Protein AF-A0AAJ7S1M3-F1 (afdb_monomer_lite)

Organism: NCBI:txid156304

Radius of gyration: 23.69 Å; chains: 1; bounding box: 72×26×48 Å

pLDDT: mean 81.72, std 11.75, range [44.88, 93.12]

Foldseek 3Di:
DVLVVVLVVVQVVLLVVLVVLVVVLVVCCVPVNCPPPSNVVVVVLLVVVVVVCVVPVVVVVCVVCVVVCSSRVVSVVVNVVSCVVVCVVVVCVVCVVVVVVVVVVVVVVPPD

Structure (mmCIF, N/CA/C/O backbone):
data_AF-A0AAJ7S1M3-F1
#
_entry.id   AF-A0AAJ7S1M3-F1
#
loop_
_atom_site.group_PDB
_atom_site.id
_atom_site.type_symbol
_atom_site.label_atom_id
_atom_site.label_alt_id
_atom_site.label_comp_id
_atom_site.label_asym_id
_atom_site.label_entity_id
_atom_site.label_seq_id
_atom_site.pdbx_PDB_ins_code
_atom_site.Cartn_x
_atom_site.Cartn_y
_atom_site.Cartn_z
_atom_site.occupancy
_atom_site.B_iso_or_equiv
_atom_site.auth_seq_id
_atom_site.auth_comp_id
_atom_site.auth_asym_id
_atom_site.auth_atom_id
_atom_site.pdbx_PDB_model_num
ATOM 1 N N . MET A 1 1 ? -26.184 -4.161 6.536 1.00 58.97 1 MET A N 1
ATOM 2 C CA . MET A 1 1 ? -25.862 -5.323 5.674 1.00 58.97 1 MET A CA 1
ATOM 3 C C . MET A 1 1 ? -25.353 -4.879 4.302 1.00 58.97 1 MET A C 1
ATOM 5 O O . 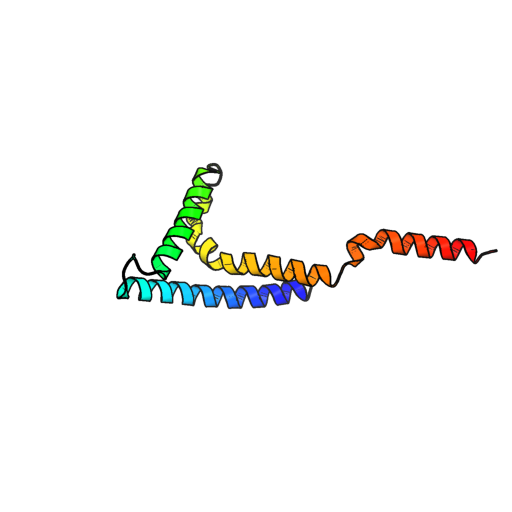MET A 1 1 ? -24.205 -5.158 3.993 1.00 58.97 1 MET A O 1
ATOM 9 N N . CYS A 1 2 ? -26.136 -4.124 3.516 1.00 69.19 2 CYS A N 1
ATOM 10 C CA . CYS A 1 2 ? -25.747 -3.711 2.156 1.00 69.19 2 CYS A CA 1
ATOM 11 C C . CYS A 1 2 ? -24.451 -2.879 2.088 1.00 69.19 2 CYS A C 1
ATOM 13 O O . CYS A 1 2 ? -23.653 -3.089 1.183 1.00 69.19 2 CYS A O 1
ATOM 15 N N . GLN A 1 3 ? -24.193 -2.008 3.075 1.00 77.25 3 GLN A N 1
ATOM 16 C CA . GLN A 1 3 ? -22.969 -1.192 3.139 1.00 77.25 3 GLN A CA 1
ATOM 17 C C . GLN A 1 3 ? -21.685 -2.036 3.202 1.00 77.25 3 GLN A C 1
ATOM 19 O O . GLN A 1 3 ? -20.718 -1.729 2.516 1.00 77.25 3 GLN A O 1
ATOM 24 N N . VAL A 1 4 ? -21.677 -3.116 3.992 1.00 80.44 4 VAL A N 1
ATOM 25 C CA . VAL A 1 4 ? -20.486 -3.968 4.167 1.00 80.44 4 VAL A CA 1
ATOM 26 C C . VAL A 1 4 ? -20.256 -4.847 2.936 1.00 80.44 4 VAL A C 1
ATOM 28 O O . VAL A 1 4 ? -19.115 -5.052 2.540 1.00 80.44 4 VAL A O 1
ATOM 31 N N . ILE A 1 5 ? -21.328 -5.307 2.281 1.00 86.62 5 ILE A N 1
ATOM 32 C CA . ILE A 1 5 ? -21.233 -6.066 1.023 1.00 86.62 5 ILE A CA 1
ATOM 33 C C . ILE A 1 5 ? -20.693 -5.172 -0.100 1.00 86.62 5 ILE A C 1
ATOM 35 O O . ILE A 1 5 ? -19.782 -5.567 -0.821 1.00 86.62 5 ILE A O 1
ATOM 39 N N . PHE A 1 6 ? -21.209 -3.946 -0.216 1.00 84.81 6 PHE A N 1
ATOM 40 C CA . PHE A 1 6 ? -20.736 -2.974 -1.200 1.00 84.81 6 PHE A CA 1
ATOM 41 C C . PHE A 1 6 ? -19.273 -2.582 -0.963 1.00 84.81 6 PHE A C 1
ATOM 43 O O . PHE A 1 6 ? -18.468 -2.584 -1.893 1.00 84.81 6 PHE A O 1
ATOM 50 N N . ALA A 1 7 ? -18.906 -2.330 0.295 1.00 84.00 7 ALA A N 1
ATOM 51 C CA . ALA A 1 7 ? -17.526 -2.084 0.688 1.00 84.00 7 ALA A CA 1
ATOM 52 C C . ALA A 1 7 ? -16.608 -3.265 0.327 1.00 84.00 7 ALA A C 1
ATOM 54 O O . ALA A 1 7 ? -15.550 -3.047 -0.256 1.00 84.00 7 ALA A O 1
ATOM 55 N N . ALA A 1 8 ? -17.036 -4.508 0.580 1.00 86.25 8 ALA A N 1
ATOM 56 C CA . ALA A 1 8 ? -16.273 -5.702 0.223 1.00 86.25 8 ALA A CA 1
ATOM 57 C C . ALA A 1 8 ? -16.039 -5.816 -1.293 1.00 86.25 8 ALA A C 1
ATOM 59 O O . ALA A 1 8 ? -14.911 -6.068 -1.711 1.00 86.25 8 ALA A O 1
ATOM 60 N N . MET A 1 9 ? -17.061 -5.561 -2.120 1.00 89.62 9 MET A N 1
ATOM 61 C CA . MET A 1 9 ? -16.915 -5.566 -3.582 1.00 89.62 9 MET A CA 1
ATOM 62 C C . MET A 1 9 ? -15.876 -4.545 -4.056 1.00 89.62 9 MET A C 1
ATOM 64 O O . MET A 1 9 ? -15.011 -4.872 -4.870 1.00 89.62 9 MET A O 1
ATOM 68 N N . ILE A 1 10 ? -15.932 -3.322 -3.523 1.00 88.56 10 ILE A N 1
ATOM 69 C CA . ILE A 1 10 ? -14.989 -2.256 -3.876 1.00 88.56 10 ILE A CA 1
ATOM 70 C C . ILE A 1 10 ? -13.569 -2.615 -3.428 1.00 88.56 10 ILE A C 1
ATOM 72 O O . ILE A 1 10 ? -12.631 -2.471 -4.212 1.00 88.56 10 ILE A O 1
ATOM 76 N N . SER A 1 11 ? -13.397 -3.127 -2.206 1.00 88.69 11 SER A N 1
ATOM 77 C CA . SER A 1 11 ? -12.090 -3.559 -1.700 1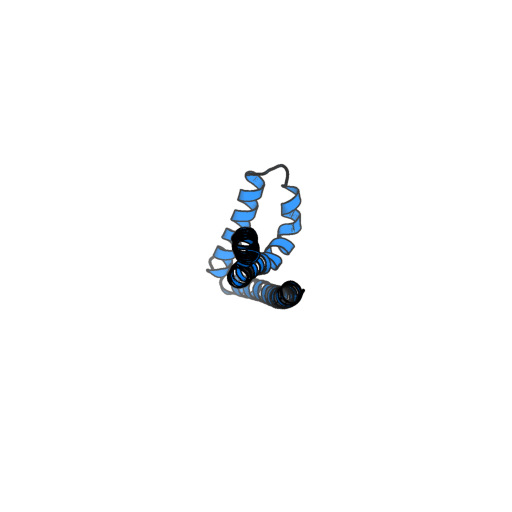.00 88.69 11 SER A CA 1
ATOM 78 C C . SER A 1 11 ? -11.486 -4.686 -2.543 1.00 88.69 11 SER A C 1
ATOM 80 O O . SER A 1 11 ? -10.291 -4.655 -2.827 1.00 88.69 11 SER A O 1
ATOM 82 N N . THR A 1 12 ? -12.287 -5.649 -3.017 1.00 88.88 12 THR A N 1
ATOM 83 C CA . THR A 1 12 ? -11.799 -6.708 -3.916 1.00 88.88 12 THR A CA 1
ATOM 84 C C . THR A 1 12 ? -11.316 -6.144 -5.252 1.00 88.88 12 THR A C 1
ATOM 86 O O . THR A 1 12 ? -10.226 -6.499 -5.699 1.00 88.88 12 THR A O 1
ATOM 89 N N . VAL A 1 13 ? -12.074 -5.234 -5.875 1.00 91.00 13 VAL A N 1
ATOM 90 C CA . VAL A 1 13 ? -11.669 -4.591 -7.139 1.00 91.00 13 VAL A CA 1
ATOM 91 C C . VAL A 1 13 ? -10.366 -3.813 -6.960 1.00 91.00 13 VAL A C 1
ATOM 93 O O . VAL A 1 13 ? -9.454 -3.942 -7.774 1.00 91.00 13 VAL A O 1
ATOM 96 N N . TYR A 1 14 ? -10.234 -3.059 -5.870 1.00 89.62 14 TYR A N 1
ATOM 97 C CA . TYR A 1 14 ? -9.009 -2.314 -5.586 1.00 89.62 14 TYR A CA 1
ATOM 98 C C . TYR A 1 14 ? -7.812 -3.213 -5.279 1.00 89.62 14 TYR A C 1
ATOM 100 O O . TYR A 1 14 ? -6.701 -2.897 -5.700 1.00 89.62 14 TYR A O 1
ATOM 108 N N . GLY A 1 15 ? -8.022 -4.354 -4.620 1.00 89.75 15 GLY A N 1
ATOM 109 C CA . GLY A 1 15 ? -6.979 -5.365 -4.450 1.00 89.75 15 GLY A CA 1
ATOM 110 C C . GLY A 1 15 ? -6.424 -5.851 -5.793 1.00 89.75 15 GLY A C 1
ATOM 111 O O . GLY A 1 15 ? -5.210 -5.931 -5.962 1.00 89.75 15 GLY A O 1
ATOM 112 N N . LEU A 1 16 ? -7.293 -6.088 -6.783 1.00 90.50 16 LEU A N 1
ATOM 113 C CA . LEU A 1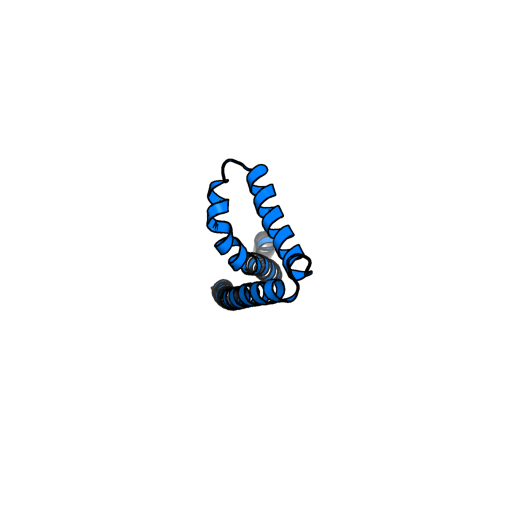 16 ? -6.878 -6.472 -8.139 1.00 90.50 16 LEU A CA 1
ATOM 114 C C . LEU A 1 16 ? -6.117 -5.348 -8.856 1.00 90.50 16 LEU A C 1
ATOM 116 O O . LEU A 1 16 ? -5.097 -5.605 -9.496 1.00 90.50 16 LEU A O 1
ATOM 120 N N . VAL A 1 17 ? -6.568 -4.098 -8.714 1.00 92.31 17 VAL A N 1
ATOM 121 C CA . VAL A 1 17 ? -5.861 -2.929 -9.264 1.00 92.31 17 VAL A CA 1
ATOM 122 C C . VAL A 1 17 ? -4.462 -2.800 -8.658 1.00 92.31 17 VAL A C 1
ATOM 124 O O . VAL A 1 17 ? -3.510 -2.540 -9.389 1.00 92.31 17 VAL A O 1
ATOM 127 N N . MET A 1 18 ? -4.295 -3.054 -7.358 1.00 93.12 18 MET A N 1
ATOM 128 C CA . MET A 1 18 ? -2.977 -2.992 -6.716 1.00 93.12 18 MET A CA 1
ATOM 129 C C . MET A 1 18 ? -1.996 -4.035 -7.239 1.00 93.12 18 MET A C 1
ATOM 131 O O . MET A 1 18 ? -0.810 -3.737 -7.364 1.00 93.12 18 MET A O 1
ATOM 135 N N . VAL A 1 19 ? -2.470 -5.222 -7.622 1.00 91.44 19 VAL A N 1
ATOM 136 C CA . VAL A 1 19 ? -1.616 -6.209 -8.298 1.00 91.44 19 VAL A CA 1
ATOM 137 C C . VAL A 1 19 ? -1.115 -5.661 -9.638 1.00 91.44 19 VAL A C 1
ATOM 139 O O . VAL A 1 19 ? 0.072 -5.776 -9.940 1.00 91.44 19 VAL A O 1
ATOM 142 N N . ALA A 1 20 ? -1.977 -4.996 -10.415 1.00 92.25 20 ALA A N 1
ATOM 143 C CA . ALA A 1 20 ? -1.570 -4.351 -11.664 1.00 92.25 20 ALA A CA 1
ATOM 144 C C . ALA A 1 20 ? -0.573 -3.199 -11.434 1.00 92.25 20 ALA A C 1
ATOM 146 O O . ALA A 1 20 ? 0.388 -3.062 -12.188 1.00 92.25 20 ALA A O 1
ATOM 147 N N . VAL A 1 21 ? -0.753 -2.411 -10.369 1.00 91.62 21 VAL A N 1
ATOM 148 C CA . VAL A 1 21 ? 0.174 -1.332 -9.984 1.00 91.62 21 VAL A CA 1
ATOM 149 C C . VAL A 1 21 ? 1.560 -1.882 -9.644 1.00 91.62 21 VAL A C 1
ATOM 151 O O . VAL A 1 21 ? 2.553 -1.319 -10.093 1.00 91.62 21 VAL A O 1
ATOM 154 N N . ILE A 1 22 ? 1.656 -3.006 -8.930 1.00 91.12 22 ILE A N 1
ATOM 155 C CA . ILE A 1 22 ? 2.949 -3.645 -8.628 1.00 91.12 22 ILE A CA 1
ATOM 156 C C . ILE A 1 22 ? 3.676 -4.041 -9.921 1.00 91.12 22 ILE A C 1
ATOM 158 O O . ILE A 1 22 ? 4.868 -3.766 -10.071 1.00 91.12 22 ILE A O 1
ATOM 162 N N . VAL A 1 23 ? 2.958 -4.633 -10.881 1.00 93.00 23 VAL A N 1
ATOM 163 C CA . VAL A 1 23 ? 3.523 -4.979 -12.196 1.00 93.00 23 VAL A CA 1
ATOM 164 C C . VAL A 1 23 ? 3.963 -3.721 -12.950 1.00 93.00 23 VAL A C 1
ATOM 166 O O . VAL A 1 23 ? 5.059 -3.689 -13.509 1.00 93.00 23 VAL A O 1
ATOM 169 N N . ALA A 1 24 ? 3.151 -2.663 -12.927 1.00 91.56 24 ALA A N 1
ATOM 170 C CA . ALA A 1 24 ? 3.488 -1.395 -13.562 1.00 91.56 24 ALA A CA 1
ATOM 171 C C . ALA A 1 24 ? 4.755 -0.776 -12.955 1.00 91.56 24 ALA A C 1
ATOM 173 O O . ALA A 1 24 ? 5.625 -0.322 -13.696 1.00 91.56 24 ALA A O 1
ATOM 174 N N . ILE A 1 25 ? 4.902 -0.801 -11.630 1.00 91.50 25 ILE A N 1
ATOM 175 C CA . ILE A 1 25 ? 6.096 -0.307 -10.937 1.00 91.50 25 ILE A CA 1
ATOM 176 C C . ILE A 1 25 ? 7.333 -1.111 -11.349 1.00 91.50 25 ILE A C 1
ATOM 178 O O . ILE A 1 25 ? 8.364 -0.513 -11.647 1.00 91.50 25 ILE A O 1
ATOM 182 N N . ALA A 1 26 ? 7.232 -2.440 -11.436 1.00 91.88 26 ALA A N 1
ATOM 183 C CA . ALA A 1 26 ? 8.343 -3.286 -11.870 1.00 91.88 26 ALA A CA 1
ATOM 184 C C . ALA A 1 26 ? 8.823 -2.931 -13.289 1.00 91.88 26 ALA A C 1
ATOM 186 O O . ALA A 1 26 ? 10.026 -2.814 -13.521 1.00 91.88 26 ALA A O 1
ATOM 187 N N . ILE A 1 27 ? 7.892 -2.694 -14.219 1.00 92.81 27 ILE A N 1
ATOM 188 C CA . ILE A 1 27 ? 8.212 -2.274 -15.593 1.00 92.81 27 ILE A CA 1
ATOM 189 C C . ILE A 1 27 ? 8.837 -0.871 -15.611 1.00 92.81 27 ILE A C 1
ATOM 191 O O . ILE A 1 27 ? 9.850 -0.662 -16.276 1.00 92.81 27 ILE A O 1
ATOM 195 N N . ASN A 1 28 ? 8.276 0.079 -14.857 1.00 91.44 28 ASN A N 1
ATOM 196 C CA . ASN A 1 28 ? 8.796 1.448 -14.773 1.00 91.44 28 ASN A CA 1
ATOM 197 C C . ASN A 1 28 ? 10.221 1.485 -14.199 1.00 91.44 28 ASN A C 1
ATOM 199 O O . ASN A 1 28 ? 11.073 2.194 -14.723 1.00 91.44 28 ASN A O 1
ATOM 203 N N . ILE A 1 29 ? 10.512 0.688 -13.166 1.00 91.00 29 ILE A N 1
ATOM 204 C CA . ILE A 1 29 ? 11.864 0.585 -12.595 1.00 91.00 29 ILE A CA 1
ATOM 205 C C . ILE A 1 29 ? 12.836 -0.038 -13.602 1.00 91.00 29 ILE A C 1
ATOM 207 O O . ILE A 1 29 ? 13.984 0.394 -13.682 1.00 91.00 29 ILE A O 1
ATOM 211 N N . ALA A 1 30 ? 12.394 -1.029 -14.380 1.00 91.25 30 ALA A N 1
ATOM 212 C CA . ALA A 1 30 ? 13.237 -1.665 -15.390 1.00 91.25 30 ALA A CA 1
ATOM 213 C C . ALA A 1 30 ? 13.599 -0.720 -16.550 1.00 91.25 30 ALA A C 1
ATOM 215 O O . ALA A 1 30 ? 14.679 -0.855 -17.119 1.00 91.25 30 ALA A O 1
ATOM 216 N N . HIS A 1 31 ? 12.716 0.222 -16.895 1.00 92.19 31 HIS A N 1
ATOM 217 C CA . HIS A 1 31 ? 12.919 1.150 -18.009 1.00 92.19 31 HIS A CA 1
ATOM 218 C C . HIS A 1 31 ? 13.618 2.453 -17.589 1.00 92.19 31 HIS A C 1
ATOM 220 O O . HIS A 1 31 ? 14.601 2.853 -18.207 1.00 92.19 31 HIS A O 1
ATOM 226 N N . ASP A 1 32 ? 13.138 3.091 -16.520 1.00 89.00 32 ASP A N 1
ATOM 227 C CA . ASP A 1 32 ? 13.549 4.444 -16.113 1.00 89.00 32 ASP A CA 1
ATOM 228 C C . ASP A 1 32 ? 14.479 4.450 -14.884 1.00 89.00 32 ASP A C 1
ATOM 230 O O . ASP A 1 32 ? 14.982 5.496 -14.467 1.00 89.00 32 ASP A O 1
ATOM 234 N N . GLY A 1 33 ? 14.732 3.280 -14.289 1.00 87.56 33 GLY A N 1
ATOM 235 C CA . GLY A 1 33 ? 15.594 3.119 -13.122 1.00 87.56 33 GLY A CA 1
ATOM 236 C C . GLY A 1 33 ? 14.971 3.599 -11.805 1.00 87.56 33 GLY A C 1
ATOM 237 O O . GLY A 1 33 ? 13.798 3.958 -11.705 1.00 87.56 33 GLY A O 1
ATOM 238 N N . LEU A 1 34 ? 15.787 3.605 -10.746 1.00 85.25 34 LEU A N 1
ATOM 239 C CA . LEU A 1 34 ? 15.350 3.906 -9.372 1.00 85.25 34 LEU A CA 1
ATOM 240 C C . LEU A 1 34 ? 15.041 5.391 -9.111 1.00 85.25 34 LEU A C 1
ATOM 242 O O . LEU A 1 34 ? 14.444 5.717 -8.088 1.00 85.25 34 LEU A O 1
ATOM 246 N N . LEU A 1 35 ? 15.434 6.286 -10.022 1.00 89.12 35 LEU A N 1
ATOM 247 C CA . LEU A 1 35 ? 15.134 7.721 -9.940 1.00 89.12 35 LEU A CA 1
ATOM 248 C C . LEU A 1 35 ? 13.840 8.102 -10.674 1.00 89.12 35 LEU A C 1
ATOM 250 O O . LEU A 1 35 ? 13.495 9.281 -10.741 1.00 89.12 35 LEU A O 1
ATOM 254 N N . SER A 1 36 ? 13.107 7.119 -11.201 1.00 90.31 36 SER A N 1
ATOM 255 C CA . SER A 1 36 ? 11.764 7.335 -11.731 1.00 90.31 36 SER A CA 1
ATOM 256 C C . SER A 1 36 ? 10.821 7.844 -10.627 1.00 90.31 36 SER A C 1
ATOM 258 O O . SER A 1 36 ? 10.899 7.360 -9.492 1.00 90.31 36 SER A O 1
ATOM 260 N N . PRO A 1 37 ? 9.880 8.761 -10.923 1.00 88.56 37 PRO A N 1
ATOM 261 C CA . PRO A 1 37 ? 8.912 9.264 -9.944 1.00 88.56 37 PRO A CA 1
ATOM 262 C C . PRO A 1 37 ? 8.145 8.151 -9.215 1.00 88.56 37 PRO A C 1
ATOM 264 O O . PRO A 1 37 ? 7.895 8.253 -8.014 1.00 88.56 37 PRO A O 1
ATOM 267 N N . ILE A 1 38 ? 7.828 7.057 -9.921 1.00 89.75 38 ILE A N 1
ATOM 268 C CA . ILE A 1 38 ? 7.137 5.891 -9.351 1.00 89.75 38 ILE A CA 1
ATOM 269 C C . ILE A 1 38 ? 8.018 5.156 -8.330 1.00 89.75 38 ILE A C 1
ATOM 271 O O . ILE A 1 38 ? 7.538 4.712 -7.289 1.00 89.75 38 ILE A O 1
ATOM 275 N N . ALA A 1 39 ? 9.314 5.036 -8.621 1.00 88.62 39 ALA A N 1
ATOM 276 C CA . ALA A 1 39 ? 10.270 4.331 -7.781 1.00 88.62 39 ALA A CA 1
ATOM 277 C C . ALA A 1 39 ? 10.570 5.134 -6.513 1.00 88.62 39 ALA A C 1
ATOM 279 O O . ALA A 1 39 ? 10.606 4.577 -5.419 1.00 88.62 39 ALA A O 1
ATOM 280 N N . ILE A 1 40 ? 10.696 6.458 -6.647 1.00 91.88 40 ILE A N 1
ATOM 281 C CA . ILE A 1 40 ? 10.853 7.371 -5.512 1.00 91.88 40 ILE A CA 1
ATOM 282 C C . ILE A 1 40 ? 9.621 7.310 -4.609 1.00 91.88 40 ILE A C 1
ATOM 284 O O . ILE A 1 40 ? 9.766 7.188 -3.395 1.00 91.88 40 ILE A O 1
ATOM 288 N N . PHE A 1 41 ? 8.417 7.319 -5.183 1.00 90.12 41 PHE A N 1
ATOM 289 C CA . PHE A 1 41 ? 7.185 7.157 -4.414 1.00 90.12 41 PHE A CA 1
ATOM 290 C C . PHE A 1 41 ? 7.149 5.825 -3.647 1.00 90.12 41 PHE A C 1
ATOM 292 O O . PHE A 1 41 ? 6.840 5.806 -2.456 1.00 90.12 41 PHE A O 1
ATOM 299 N N . LEU A 1 42 ? 7.544 4.717 -4.285 1.00 90.38 42 LEU A N 1
ATOM 300 C CA . LEU A 1 42 ? 7.653 3.419 -3.616 1.00 90.38 42 LEU A CA 1
ATOM 301 C C . LEU A 1 42 ? 8.683 3.445 -2.470 1.00 90.38 42 LEU A C 1
ATOM 303 O O . LEU A 1 42 ? 8.407 2.919 -1.393 1.00 90.38 42 LEU A O 1
ATOM 307 N N . MET A 1 43 ? 9.843 4.082 -2.668 1.00 91.19 43 MET A N 1
ATOM 308 C CA . MET A 1 43 ? 10.863 4.232 -1.622 1.00 91.19 43 MET A CA 1
ATOM 309 C C . MET A 1 43 ? 10.351 5.040 -0.425 1.00 91.19 43 MET A C 1
ATOM 311 O O . MET A 1 43 ? 10.660 4.681 0.711 1.00 91.19 43 MET A O 1
ATOM 315 N N . MET A 1 44 ? 9.546 6.084 -0.651 1.00 92.75 44 MET A N 1
ATOM 316 C CA . MET A 1 44 ? 8.920 6.840 0.440 1.00 92.75 44 MET A CA 1
ATOM 317 C C . MET A 1 44 ? 7.970 5.960 1.263 1.00 92.75 44 MET A C 1
ATOM 319 O O . MET A 1 44 ? 8.080 5.948 2.485 1.00 92.75 44 MET A O 1
ATOM 323 N N . ILE A 1 45 ? 7.115 5.161 0.614 1.00 90.25 45 ILE A N 1
ATOM 324 C CA . ILE A 1 45 ? 6.189 4.241 1.304 1.00 90.25 45 ILE A CA 1
ATOM 325 C C . ILE A 1 45 ? 6.947 3.193 2.128 1.00 90.25 45 ILE A C 1
ATOM 327 O O . ILE A 1 45 ? 6.602 2.919 3.276 1.00 90.25 45 ILE A O 1
ATOM 331 N N . VAL A 1 46 ? 8.006 2.602 1.567 1.00 91.00 46 VAL A N 1
ATOM 332 C CA . VAL A 1 46 ? 8.857 1.667 2.321 1.00 91.00 46 VAL A CA 1
ATOM 333 C C . VAL A 1 46 ? 9.506 2.377 3.513 1.00 91.00 46 VAL A C 1
ATOM 335 O O . VAL A 1 46 ? 9.561 1.814 4.606 1.00 91.00 46 VAL A O 1
ATOM 338 N N . GLY A 1 47 ? 9.941 3.626 3.328 1.00 92.81 47 G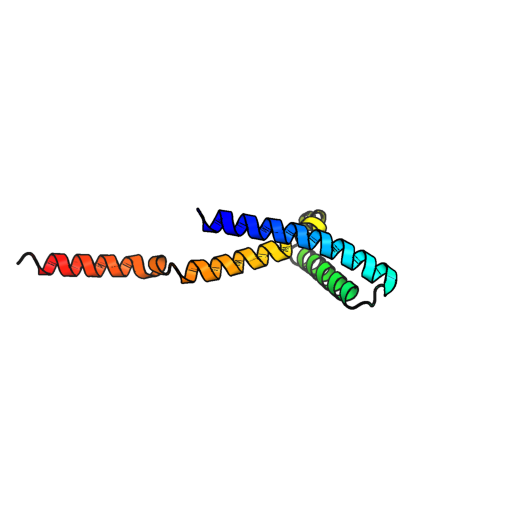LY A N 1
ATOM 339 C CA . GLY A 1 47 ? 10.461 4.478 4.394 1.00 92.81 47 GLY A CA 1
ATOM 340 C C . GLY A 1 47 ? 9.460 4.696 5.530 1.00 92.81 47 GLY A C 1
ATOM 341 O O . GLY A 1 47 ? 9.838 4.573 6.692 1.00 92.81 47 GLY A O 1
ATOM 342 N N . GLU A 1 48 ? 8.185 4.938 5.225 1.00 92.06 48 GLU A N 1
ATOM 343 C CA . GLU A 1 48 ? 7.126 5.086 6.233 1.00 92.06 48 GLU A CA 1
ATOM 344 C C . GLU A 1 48 ? 6.949 3.820 7.078 1.00 92.06 48 GLU A C 1
ATOM 346 O O . GLU A 1 48 ? 6.883 3.914 8.305 1.00 92.06 48 GLU A O 1
ATOM 351 N N . PHE A 1 49 ? 6.951 2.631 6.464 1.00 88.69 49 PHE A N 1
ATOM 352 C CA . PHE A 1 49 ? 6.873 1.370 7.212 1.00 88.69 49 PHE A CA 1
ATOM 353 C C . PHE A 1 49 ? 8.085 1.156 8.125 1.00 88.69 49 PHE A C 1
ATOM 355 O O . PHE A 1 49 ? 7.933 0.693 9.257 1.00 88.69 49 PHE A O 1
ATOM 362 N N . VAL A 1 50 ? 9.283 1.529 7.667 1.00 91.00 50 VAL A N 1
ATOM 363 C CA . VAL A 1 50 ? 10.503 1.464 8.484 1.00 91.00 50 VAL A CA 1
ATOM 364 C C . VAL A 1 50 ? 10.430 2.447 9.654 1.00 91.00 50 VAL A C 1
ATOM 366 O O . VAL A 1 50 ? 10.708 2.061 10.788 1.00 91.00 50 VAL A O 1
ATOM 369 N N . ILE A 1 51 ? 10.014 3.693 9.415 1.00 92.94 51 ILE A N 1
ATOM 370 C CA . ILE A 1 51 ? 9.849 4.703 10.471 1.00 92.94 51 ILE A CA 1
ATOM 371 C C . ILE A 1 51 ? 8.810 4.235 11.497 1.00 92.94 51 ILE A C 1
ATOM 373 O O . ILE A 1 51 ? 9.066 4.318 12.696 1.00 92.94 51 ILE A O 1
ATOM 377 N N . ALA A 1 52 ? 7.675 3.690 11.051 1.00 90.00 52 ALA A N 1
ATOM 378 C CA . ALA A 1 52 ? 6.639 3.162 11.935 1.00 90.00 52 ALA A CA 1
ATOM 379 C C . ALA A 1 52 ? 7.161 2.020 12.825 1.00 90.00 52 ALA A C 1
ATOM 381 O O . ALA A 1 52 ? 6.902 2.010 14.029 1.00 90.00 52 ALA A O 1
ATOM 382 N N . ALA A 1 53 ? 7.950 1.100 12.262 1.00 89.19 53 ALA A N 1
ATOM 383 C CA . ALA A 1 53 ? 8.557 0.004 13.014 1.00 89.19 53 ALA A CA 1
ATOM 384 C C . ALA A 1 53 ? 9.591 0.486 14.048 1.00 89.19 53 ALA A C 1
ATOM 386 O O . ALA A 1 53 ? 9.673 -0.075 15.139 1.00 89.19 53 ALA A O 1
ATOM 387 N N . LEU A 1 54 ? 10.349 1.545 13.738 1.00 90.44 54 LEU A N 1
ATOM 388 C CA . LEU A 1 54 ? 11.274 2.170 14.691 1.00 90.44 54 LEU A CA 1
ATOM 389 C C . LEU A 1 54 ? 10.538 2.888 15.832 1.00 90.44 54 LEU A C 1
ATOM 391 O O . LEU A 1 54 ? 11.015 2.882 16.965 1.00 90.44 54 LEU A O 1
ATOM 395 N N . LEU A 1 55 ? 9.385 3.499 15.545 1.00 92.69 55 LEU A N 1
ATOM 396 C CA . LEU A 1 55 ? 8.599 4.250 16.525 1.00 92.69 55 LEU A CA 1
ATOM 397 C C . LEU A 1 55 ? 7.806 3.346 17.481 1.00 92.69 55 LEU A C 1
ATOM 399 O O . LEU A 1 55 ? 7.529 3.747 18.611 1.00 92.69 55 LEU A O 1
ATOM 403 N N . HIS A 1 56 ? 7.449 2.135 17.045 1.00 89.69 56 HIS A N 1
ATOM 404 C CA . HIS A 1 56 ? 6.700 1.163 17.841 1.00 89.69 56 HIS A CA 1
ATOM 405 C C . HIS A 1 56 ? 7.343 -0.240 17.765 1.00 89.69 56 HIS A C 1
ATOM 407 O O . HIS A 1 56 ? 6.831 -1.139 17.090 1.00 89.69 56 HIS A O 1
ATOM 413 N N . PRO A 1 57 ? 8.478 -0.451 18.462 1.00 83.94 57 PRO A N 1
ATOM 414 C CA . PRO A 1 57 ? 9.322 -1.636 18.289 1.00 83.94 57 PRO A CA 1
ATOM 415 C C . PRO A 1 57 ? 8.690 -2.954 18.761 1.00 83.94 57 PRO A C 1
ATOM 417 O O . PRO A 1 57 ? 9.136 -4.022 18.344 1.00 83.94 57 PRO A O 1
ATOM 420 N N . SER A 1 58 ? 7.642 -2.914 19.591 1.00 89.06 58 SER A N 1
ATOM 421 C CA . SER A 1 58 ? 6.888 -4.109 20.007 1.00 89.06 58 SER A CA 1
ATOM 422 C C . SER A 1 58 ? 6.183 -4.811 18.845 1.00 89.06 58 SER A C 1
ATOM 424 O O . SER A 1 58 ? 5.937 -6.008 18.923 1.00 89.06 58 SER A O 1
ATOM 426 N N . GLU A 1 59 ?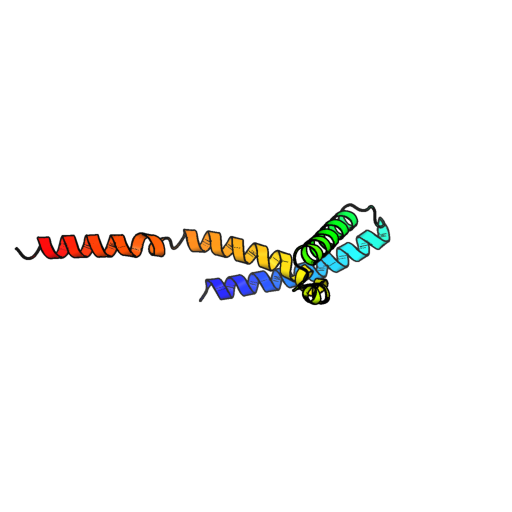 5.919 -4.097 17.749 1.00 86.12 59 GLU A N 1
ATOM 427 C CA . GLU A 1 59 ? 5.199 -4.614 16.581 1.00 86.12 59 GLU A CA 1
ATOM 428 C C . GLU A 1 59 ? 6.124 -4.793 15.367 1.00 86.12 59 GLU A C 1
ATOM 430 O O . GLU A 1 59 ? 5.663 -4.857 14.232 1.00 86.12 59 GLU A O 1
ATOM 435 N N . ILE A 1 60 ? 7.444 -4.911 15.560 1.00 85.75 60 ILE A N 1
ATOM 436 C CA . ILE A 1 60 ? 8.405 -5.097 14.451 1.00 85.75 60 ILE A CA 1
ATOM 437 C C . ILE A 1 60 ? 8.086 -6.328 13.589 1.00 85.75 60 ILE A C 1
ATOM 439 O O . ILE A 1 60 ? 8.347 -6.332 12.386 1.00 85.75 60 ILE A O 1
ATOM 443 N N . GLN A 1 61 ? 7.467 -7.359 14.169 1.00 85.19 61 GLN A N 1
ATOM 444 C CA . GLN A 1 61 ? 7.044 -8.556 13.434 1.00 85.19 61 GLN A CA 1
ATOM 445 C C . GLN A 1 61 ? 6.020 -8.247 12.324 1.00 85.19 61 GLN A C 1
ATOM 447 O O . GLN A 1 61 ? 5.906 -8.998 11.354 1.00 85.19 61 GLN A O 1
ATOM 452 N N . CYS A 1 62 ? 5.323 -7.114 12.422 1.00 83.62 62 CYS A N 1
ATOM 453 C CA . CYS A 1 62 ? 4.397 -6.590 11.423 1.00 83.62 62 CYS A CA 1
ATOM 454 C C . CYS A 1 62 ? 5.094 -6.302 10.077 1.00 83.62 62 CYS A C 1
ATOM 456 O O . CYS A 1 62 ? 4.506 -6.522 9.018 1.00 83.62 62 CYS A O 1
ATOM 458 N N . LEU A 1 63 ? 6.387 -5.942 10.092 1.00 85.69 63 LEU A N 1
ATOM 459 C CA . LEU A 1 63 ? 7.169 -5.637 8.886 1.00 85.69 63 LEU A CA 1
ATOM 460 C C . LEU A 1 63 ? 7.277 -6.835 7.919 1.00 85.69 63 LEU A C 1
ATOM 462 O O . LEU A 1 63 ? 7.399 -6.653 6.710 1.00 85.69 63 LEU A O 1
ATOM 466 N N . MET A 1 64 ? 7.154 -8.071 8.422 1.00 86.06 64 MET A N 1
ATOM 467 C CA . MET A 1 64 ? 7.132 -9.279 7.581 1.00 86.06 64 MET A CA 1
ATOM 468 C C . MET A 1 64 ? 5.936 -9.305 6.619 1.00 86.06 64 MET A C 1
ATOM 470 O O . MET A 1 64 ? 6.007 -9.903 5.548 1.00 86.06 64 MET A O 1
ATOM 474 N N . HIS A 1 65 ? 4.847 -8.619 6.970 1.00 88.44 65 HIS A N 1
ATOM 475 C CA . HIS A 1 65 ? 3.619 -8.553 6.181 1.00 88.44 65 HIS A CA 1
ATOM 476 C C . HIS A 1 65 ? 3.545 -7.293 5.303 1.00 88.44 65 HIS A C 1
ATOM 478 O O . HIS A 1 65 ? 2.480 -6.994 4.762 1.00 88.44 65 HIS A O 1
ATOM 484 N N . CYS A 1 66 ? 4.658 -6.571 5.101 1.00 85.62 66 CYS A N 1
ATOM 485 C CA . CYS A 1 66 ? 4.716 -5.331 4.311 1.00 85.62 66 CYS A CA 1
ATOM 486 C C . CYS A 1 66 ? 4.047 -5.434 2.932 1.00 85.62 66 CYS A C 1
ATOM 488 O O . CYS A 1 66 ? 3.359 -4.505 2.517 1.00 85.62 66 CYS A O 1
ATOM 490 N N . LEU A 1 67 ? 4.187 -6.566 2.234 1.00 86.50 67 LEU A N 1
ATOM 491 C CA . LEU A 1 67 ? 3.535 -6.772 0.936 1.00 86.50 67 LEU A CA 1
ATOM 492 C C . LEU A 1 67 ? 1.999 -6.785 1.055 1.00 86.50 67 LEU A C 1
ATOM 494 O O . LEU A 1 67 ? 1.304 -6.150 0.264 1.00 86.50 67 LEU A O 1
ATOM 498 N N . MET A 1 68 ? 1.467 -7.483 2.062 1.00 87.75 68 MET A N 1
ATOM 499 C CA . MET A 1 68 ? 0.025 -7.526 2.322 1.00 87.75 68 MET A CA 1
ATOM 500 C C . MET A 1 68 ? -0.501 -6.158 2.751 1.00 87.75 68 MET A C 1
ATOM 502 O O . MET A 1 68 ? -1.581 -5.758 2.315 1.00 87.75 68 MET A O 1
ATOM 506 N N . TYR A 1 69 ? 0.272 -5.407 3.540 1.00 88.81 69 TYR A N 1
ATOM 507 C CA . TYR A 1 69 ? -0.073 -4.025 3.857 1.00 88.81 69 TYR A CA 1
ATOM 508 C C . TYR A 1 69 ? -0.124 -3.172 2.601 1.00 88.81 69 TYR A C 1
ATOM 510 O O . TYR A 1 69 ? -1.147 -2.550 2.349 1.00 88.81 69 TYR A O 1
ATOM 518 N N . TYR A 1 70 ? 0.893 -3.231 1.746 1.00 88.50 70 TYR A N 1
ATOM 519 C CA . TYR A 1 70 ? 0.909 -2.463 0.506 1.00 88.50 70 TYR A CA 1
ATOM 520 C C . TYR A 1 70 ? -0.325 -2.720 -0.377 1.00 88.50 70 TYR A C 1
ATOM 522 O O . TYR A 1 70 ? -0.952 -1.775 -0.847 1.00 88.50 70 TYR A O 1
ATOM 530 N N . ILE A 1 71 ? -0.736 -3.981 -0.545 1.00 89.12 71 ILE A N 1
ATOM 531 C CA . ILE A 1 71 ? -1.922 -4.342 -1.344 1.00 89.12 71 ILE A CA 1
ATOM 532 C C . ILE A 1 71 ? -3.223 -3.828 -0.702 1.00 89.12 71 ILE A C 1
ATOM 534 O O . ILE A 1 71 ? -4.162 -3.448 -1.404 1.00 89.12 71 ILE A O 1
ATOM 538 N N . THR A 1 72 ? -3.297 -3.808 0.630 1.00 87.75 72 THR A N 1
ATOM 539 C CA . THR A 1 72 ? -4.513 -3.441 1.374 1.00 87.75 72 THR A CA 1
ATOM 540 C C . THR A 1 72 ? -4.626 -1.946 1.682 1.00 87.75 72 THR A C 1
ATOM 542 O O . THR A 1 72 ? -5.733 -1.479 1.953 1.00 87.75 72 THR A O 1
ATOM 545 N N . VAL A 1 73 ? -3.542 -1.172 1.561 1.00 87.00 73 VAL A N 1
ATOM 546 C CA . VAL A 1 73 ? -3.495 0.287 1.786 1.00 87.00 73 VAL A CA 1
ATOM 547 C C . VAL A 1 73 ? -4.659 1.047 1.124 1.00 87.00 73 VAL A C 1
ATOM 549 O O . VAL A 1 73 ? -5.387 1.739 1.839 1.00 87.00 73 VAL A O 1
ATOM 552 N N . PRO A 1 74 ? -4.943 0.918 -0.187 1.00 79.56 74 PRO A N 1
ATOM 553 C CA . PRO A 1 74 ? -6.065 1.644 -0.792 1.00 79.56 74 PRO A CA 1
ATOM 554 C C . PRO A 1 74 ? -7.431 1.166 -0.294 1.00 79.56 74 PRO A C 1
ATOM 556 O O . PRO A 1 74 ? -8.368 1.958 -0.233 1.00 79.56 74 PRO A O 1
ATOM 559 N N . SER A 1 75 ? -7.552 -0.099 0.118 1.00 84.12 75 SER A N 1
ATOM 560 C CA . SER A 1 75 ? -8.791 -0.594 0.724 1.00 84.12 75 SER A CA 1
ATOM 561 C C . SER A 1 75 ? -9.038 0.060 2.085 1.00 84.12 75 SER A C 1
ATOM 563 O O . SER A 1 75 ? -10.168 0.449 2.367 1.00 84.12 75 SER A O 1
ATOM 565 N N . MET A 1 76 ? -7.994 0.258 2.899 1.00 84.69 76 MET A N 1
ATOM 566 C CA . MET A 1 76 ? -8.098 0.949 4.189 1.00 84.69 76 MET A CA 1
ATOM 567 C C . MET A 1 76 ? -8.638 2.379 4.029 1.00 84.69 76 MET A C 1
ATOM 569 O O . MET A 1 76 ? -9.559 2.773 4.745 1.00 84.69 76 MET A O 1
ATOM 573 N N . TYR A 1 77 ? -8.121 3.133 3.053 1.00 84.88 77 TYR A N 1
ATOM 574 C CA . TYR A 1 77 ? -8.584 4.498 2.780 1.00 84.88 77 TYR A CA 1
ATOM 575 C C . TYR A 1 77 ? -10.029 4.550 2.262 1.00 84.88 77 TYR A C 1
ATOM 577 O O . TYR A 1 77 ? -10.794 5.436 2.649 1.00 84.88 77 TYR A O 1
ATOM 585 N N . LEU A 1 78 ? -10.437 3.584 1.435 1.00 81.62 78 LEU A N 1
ATOM 586 C CA . LEU A 1 78 ? -11.801 3.524 0.902 1.00 81.62 78 LEU A CA 1
ATOM 587 C C . LEU A 1 78 ? -12.837 3.172 1.963 1.00 81.62 78 LEU A C 1
ATOM 589 O O . LEU A 1 78 ? -13.905 3.780 1.984 1.00 81.62 78 LEU A O 1
ATOM 593 N N . LEU A 1 79 ? -12.530 2.234 2.862 1.00 77.25 79 LEU A N 1
ATOM 594 C CA . LEU A 1 79 ? -13.435 1.878 3.955 1.00 77.25 79 LEU A CA 1
ATOM 595 C C . LEU A 1 79 ? -13.731 3.090 4.844 1.00 77.25 79 LEU A C 1
ATOM 597 O O . LEU A 1 79 ? -14.891 3.323 5.183 1.00 77.25 79 LEU A O 1
ATOM 601 N N . LEU A 1 80 ? -12.714 3.903 5.147 1.00 82.56 80 LEU A N 1
ATOM 602 C CA . LEU A 1 80 ? -12.879 5.141 5.910 1.00 82.56 80 LEU A CA 1
ATOM 603 C C . LEU A 1 80 ? -13.754 6.168 5.178 1.00 82.56 80 LEU A C 1
ATOM 605 O O . LEU A 1 80 ? -14.619 6.798 5.791 1.00 82.56 80 LEU A O 1
ATOM 609 N N . MET A 1 81 ? -13.562 6.324 3.867 1.00 82.31 81 MET A N 1
ATOM 610 C CA . MET A 1 81 ? -14.343 7.262 3.059 1.00 82.31 81 MET A CA 1
ATOM 611 C C . MET A 1 81 ? -15.809 6.830 2.926 1.00 82.31 81 MET A C 1
ATOM 613 O O . MET A 1 81 ? -16.709 7.634 3.165 1.00 82.31 81 MET A O 1
ATOM 617 N N . ILE A 1 82 ? -16.062 5.554 2.622 1.00 81.56 82 ILE A N 1
ATOM 618 C CA . ILE A 1 82 ? -17.417 4.989 2.537 1.00 81.56 82 ILE A CA 1
ATOM 619 C C . ILE A 1 82 ? -18.111 5.088 3.896 1.00 81.56 82 ILE A C 1
ATOM 621 O O . ILE A 1 82 ? -19.269 5.495 3.965 1.00 81.56 82 ILE A O 1
ATOM 625 N N . TYR A 1 83 ? -17.408 4.762 4.984 1.00 79.75 83 TYR A N 1
ATOM 626 C CA . TYR A 1 83 ? -17.939 4.915 6.334 1.00 79.75 83 TYR A CA 1
ATOM 627 C C . TYR A 1 83 ? -18.341 6.365 6.617 1.00 79.75 83 TYR A C 1
ATOM 629 O O . TYR A 1 83 ? -19.454 6.603 7.076 1.00 79.75 83 TYR A O 1
ATOM 637 N N . SER A 1 84 ? -17.491 7.333 6.269 1.00 82.94 84 SER A N 1
ATOM 638 C CA . SER A 1 84 ? -17.764 8.756 6.496 1.00 82.94 84 SER A CA 1
ATOM 639 C C . SER A 1 84 ? -18.997 9.255 5.730 1.00 82.94 84 SER A C 1
ATOM 641 O O . SER A 1 84 ? -19.789 10.014 6.282 1.00 82.94 84 SER A O 1
ATOM 643 N N . ILE A 1 85 ? -19.197 8.801 4.487 1.00 82.69 85 ILE A N 1
ATOM 644 C CA . ILE A 1 85 ? -20.335 9.205 3.641 1.00 82.69 85 ILE A CA 1
ATOM 645 C C . ILE A 1 85 ? -21.632 8.521 4.089 1.00 82.69 85 ILE A C 1
ATOM 647 O O . ILE A 1 85 ? -22.648 9.183 4.282 1.00 82.69 85 ILE A O 1
ATOM 651 N N . CYS A 1 86 ? -21.614 7.203 4.297 1.00 77.44 86 CYS A N 1
ATOM 652 C CA . CYS A 1 86 ? -22.801 6.464 4.734 1.00 77.44 86 CYS A CA 1
ATOM 653 C C . CYS A 1 86 ? -23.253 6.867 6.144 1.00 77.44 86 CYS A C 1
ATOM 655 O O . CYS A 1 86 ? -24.445 6.850 6.440 1.00 77.44 86 CYS A O 1
ATOM 657 N N . ASN A 1 87 ? -22.316 7.251 7.012 1.00 76.44 87 ASN A N 1
ATOM 658 C CA . ASN A 1 87 ? -22.640 7.763 8.339 1.00 76.44 87 ASN A CA 1
ATOM 659 C C . ASN A 1 87 ? -23.252 9.178 8.298 1.00 76.44 87 ASN A C 1
ATOM 661 O O . ASN A 1 87 ? -23.924 9.578 9.244 1.00 76.44 87 ASN A O 1
ATOM 665 N N . LEU A 1 88 ? -23.065 9.927 7.205 1.00 76.12 88 LEU A N 1
ATOM 666 C CA . LEU A 1 88 ? -23.707 11.227 6.989 1.00 76.12 88 LEU A CA 1
ATOM 667 C C . LEU A 1 88 ? -25.188 11.102 6.597 1.00 76.12 88 LEU A C 1
ATOM 669 O O . LEU A 1 88 ? -25.978 11.987 6.909 1.00 76.12 88 LEU A O 1
ATOM 673 N N . ASP A 1 89 ? -25.562 10.011 5.929 1.00 76.69 89 ASP A N 1
ATOM 674 C CA . ASP A 1 89 ? -26.951 9.716 5.554 1.00 76.69 89 ASP A CA 1
ATOM 675 C C . ASP A 1 89 ? -27.787 9.273 6.772 1.00 76.69 89 ASP A C 1
ATOM 677 O O . ASP A 1 89 ? -28.945 9.657 6.928 1.00 76.69 89 ASP A O 1
ATOM 681 N N . ASN A 1 90 ? -27.175 8.543 7.713 1.00 69.38 90 ASN A N 1
ATOM 682 C CA . ASN A 1 90 ? -27.818 8.113 8.956 1.00 69.38 90 ASN A CA 1
ATOM 683 C C . ASN A 1 90 ? -27.302 8.884 10.185 1.00 69.38 90 ASN A C 1
ATOM 685 O O . ASN A 1 90 ? -26.590 8.350 11.034 1.00 69.38 90 ASN A O 1
ATOM 689 N N . ILE A 1 91 ? -27.743 10.135 10.333 1.00 65.19 91 ILE A N 1
ATOM 690 C CA . ILE A 1 91 ? -27.469 10.965 11.525 1.00 65.19 91 ILE A CA 1
ATOM 691 C C . ILE A 1 91 ? -28.360 10.636 12.738 1.00 65.19 91 ILE A C 1
ATOM 693 O O . ILE A 1 91 ? -28.293 11.305 13.776 1.00 65.19 91 ILE A O 1
ATOM 697 N N . THR A 1 92 ? -29.225 9.621 12.646 1.00 64.69 92 THR A N 1
ATOM 698 C CA . THR A 1 92 ? -30.221 9.314 13.687 1.00 64.69 92 THR A CA 1
ATOM 699 C C . THR A 1 92 ? -29.574 8.878 15.002 1.00 64.69 92 THR A C 1
ATOM 701 O O . THR A 1 92 ? -30.180 9.003 16.061 1.00 64.69 92 THR A O 1
ATOM 704 N N . TRP A 1 93 ? -28.318 8.433 14.970 1.00 65.81 93 TRP A N 1
ATOM 705 C CA . TRP A 1 93 ? -27.589 7.951 16.141 1.00 65.81 93 TRP A CA 1
ATOM 706 C C . TRP A 1 93 ? -27.327 9.053 17.181 1.00 65.81 93 TRP A C 1
ATOM 708 O O . TRP A 1 93 ? -27.432 8.784 18.373 1.00 65.81 93 TRP A O 1
ATOM 718 N N . GLY A 1 94 ? -27.079 10.299 16.754 1.00 65.50 94 GLY A N 1
ATOM 719 C CA . GLY A 1 94 ? -26.859 11.446 17.653 1.00 65.50 94 GLY A CA 1
ATOM 720 C C . GLY A 1 94 ? -28.128 12.215 18.048 1.00 65.50 94 GLY A C 1
ATOM 721 O O . GLY A 1 94 ? -28.107 13.005 18.986 1.00 65.50 94 GLY A O 1
ATOM 722 N N . THR A 1 95 ? -29.247 11.992 17.354 1.00 64.75 95 THR A N 1
ATOM 723 C CA . THR A 1 95 ? -30.540 12.670 17.601 1.00 64.75 95 THR A CA 1
ATOM 724 C C . THR A 1 95 ? -31.621 11.733 18.146 1.00 64.75 95 THR A C 1
ATOM 726 O O . THR A 1 95 ? -32.729 12.180 18.456 1.00 64.75 95 THR A O 1
ATOM 729 N N . ARG A 1 96 ? -31.290 10.446 18.332 1.00 63.47 96 ARG A N 1
ATOM 730 C CA . ARG A 1 96 ? -32.185 9.395 18.841 1.00 63.47 96 ARG A CA 1
ATOM 731 C C . ARG A 1 96 ? -32.840 9.783 20.164 1.00 63.47 96 ARG A C 1
ATOM 733 O O . ARG A 1 96 ? -34.043 9.626 20.338 1.00 63.47 96 ARG A O 1
ATOM 740 N N . GLU A 1 97 ? -32.044 10.359 21.057 1.00 66.56 97 GLU A N 1
ATOM 741 C CA . GLU A 1 97 ? -32.446 10.786 22.401 1.00 66.56 97 GLU A CA 1
ATOM 742 C C . GLU A 1 97 ? -33.441 11.968 22.368 1.00 66.56 97 GLU A C 1
ATOM 744 O O . GLU A 1 97 ? -34.300 12.102 23.238 1.00 66.56 97 GLU A O 1
ATOM 749 N N . VAL A 1 98 ? -33.355 12.833 21.348 1.00 61.56 98 VAL A N 1
ATOM 750 C CA . VAL A 1 98 ? -34.156 14.067 21.236 1.00 61.56 98 VAL A CA 1
ATOM 751 C C . VAL A 1 98 ? -35.565 13.775 20.716 1.00 61.56 98 VAL A C 1
ATOM 753 O O . VAL A 1 98 ? -36.537 14.369 21.187 1.00 61.56 98 VAL A O 1
ATOM 756 N N . GLN A 1 99 ? -35.694 12.825 19.785 1.00 60.25 99 GLN A N 1
ATOM 757 C CA . GLN A 1 99 ? -36.991 12.402 19.245 1.00 60.25 99 GLN A CA 1
ATOM 758 C C . GLN A 1 99 ? -37.860 11.746 20.329 1.00 60.25 99 GLN A C 1
ATOM 760 O O . GLN A 1 99 ? -39.039 12.068 20.452 1.00 60.25 99 GLN A O 1
ATOM 765 N N . ILE A 1 100 ? -37.259 10.914 21.189 1.00 62.34 100 ILE A N 1
ATOM 766 C CA . ILE A 1 100 ? -37.961 10.236 22.292 1.00 62.34 100 ILE A CA 1
ATOM 767 C C . ILE A 1 100 ? -38.522 11.255 23.297 1.00 62.34 100 ILE A C 1
ATOM 769 O O . ILE A 1 100 ? -39.680 11.144 23.703 1.00 62.34 100 ILE A O 1
ATOM 773 N N . LYS A 1 101 ? -37.750 12.297 23.648 1.00 60.53 101 LYS A N 1
ATOM 774 C CA . LYS A 1 101 ? -38.210 13.356 24.565 1.00 60.53 101 LYS A CA 1
ATOM 775 C C . LYS A 1 101 ? -39.378 14.166 24.003 1.00 60.53 101 LYS A C 1
ATOM 777 O O . LYS A 1 101 ? -40.294 14.501 24.750 1.00 60.53 101 LYS A O 1
ATOM 782 N N . LYS A 1 102 ? -39.379 14.461 22.699 1.00 61.00 102 LYS A N 1
ATOM 783 C CA . LYS A 1 102 ? -40.465 15.216 22.056 1.00 61.00 102 LYS A CA 1
ATOM 784 C C . LYS A 1 102 ? -41.761 14.399 21.992 1.00 61.00 102 LYS A C 1
ATOM 786 O O . LYS A 1 102 ? -42.825 14.940 22.273 1.00 61.00 102 LYS A O 1
ATOM 791 N N . THR A 1 103 ? -41.675 13.100 21.702 1.00 62.09 103 THR A N 1
ATOM 792 C CA . THR A 1 103 ? -42.837 12.195 21.695 1.00 62.09 103 THR A CA 1
ATOM 793 C C . THR A 1 103 ? -43.424 11.991 23.094 1.00 62.09 103 THR A C 1
ATOM 795 O O . THR A 1 103 ? -44.646 11.992 23.244 1.00 62.09 103 THR A O 1
ATOM 798 N N . GLN A 1 104 ? -42.583 11.884 24.131 1.00 60.69 104 GLN A N 1
ATOM 799 C CA . GLN A 1 104 ? -43.060 11.828 25.516 1.00 60.69 104 GLN A CA 1
ATOM 800 C C . GLN A 1 104 ? -43.743 13.137 25.928 1.00 60.69 104 GLN A C 1
ATOM 802 O O . GLN A 1 104 ? -44.873 13.084 26.389 1.00 60.69 104 GLN A O 1
ATOM 807 N N . ALA A 1 105 ? -43.137 14.303 25.678 1.00 60.12 105 ALA A N 1
ATOM 808 C CA . ALA A 1 105 ? -43.750 15.599 25.992 1.00 60.12 105 ALA A CA 1
ATOM 809 C C . ALA A 1 105 ? -45.125 15.796 25.323 1.00 60.12 105 ALA A C 1
ATOM 811 O O . ALA A 1 105 ? -46.060 16.248 25.973 1.00 60.12 105 ALA A O 1
ATOM 81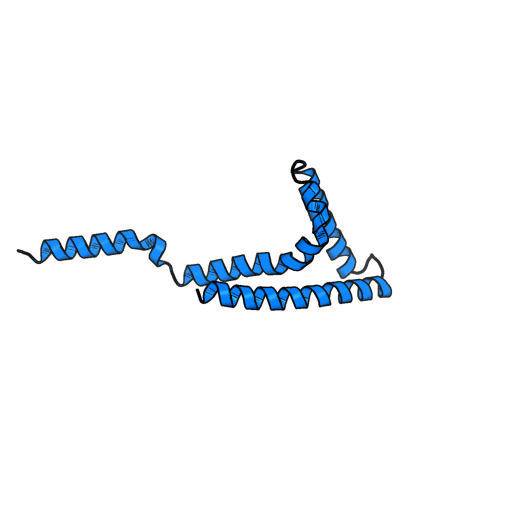2 N N . VAL A 1 106 ? -45.273 15.406 24.051 1.00 61.25 106 VAL A N 1
ATOM 813 C CA . VAL A 1 106 ? -46.554 15.506 23.327 1.00 61.25 106 VAL A CA 1
ATOM 814 C C . VAL A 1 106 ? -47.619 14.573 23.909 1.00 61.25 106 VAL A C 1
ATOM 816 O O . VAL A 1 106 ? -48.763 14.986 24.040 1.00 61.25 106 VAL A O 1
ATOM 819 N N . THR A 1 107 ? -47.251 13.349 24.300 1.00 58.59 107 THR A N 1
ATOM 820 C CA . THR A 1 107 ? -48.211 12.367 24.840 1.00 58.59 107 THR A CA 1
ATOM 821 C C . THR A 1 107 ? -48.781 12.806 26.192 1.00 58.59 107 THR A C 1
ATOM 823 O O . THR A 1 107 ? -49.963 12.603 26.450 1.00 58.59 107 THR A O 1
ATOM 826 N N . ILE A 1 108 ? -47.964 13.446 27.038 1.00 58.41 108 ILE A N 1
ATOM 827 C CA . ILE A 1 108 ? -48.386 13.900 28.373 1.00 58.41 108 ILE A CA 1
ATOM 828 C C . ILE A 1 108 ? -49.346 15.102 28.274 1.00 58.41 108 ILE A C 1
ATOM 830 O O . ILE A 1 108 ? -50.232 15.243 29.104 1.00 58.41 108 ILE A O 1
ATOM 834 N N . CYS A 1 109 ? -49.215 15.946 27.243 1.00 57.38 109 CYS A N 1
ATOM 835 C CA . CYS A 1 109 ? -50.072 17.123 27.046 1.00 57.38 109 CYS A CA 1
ATOM 836 C C . CYS A 1 109 ? -51.403 16.837 26.319 1.00 57.38 109 CYS A C 1
ATOM 838 O O . CYS A 1 109 ? -52.168 17.770 26.095 1.00 57.38 109 CYS A O 1
ATOM 840 N N . THR A 1 110 ? -51.669 15.594 25.902 1.00 59.16 110 THR A N 1
ATOM 841 C CA . THR A 1 110 ? -52.895 15.200 25.169 1.00 59.16 110 THR A CA 1
ATOM 842 C C . THR A 1 110 ? -53.848 14.312 25.975 1.00 59.16 110 THR A C 1
ATOM 844 O O . THR A 1 110 ? -54.835 13.829 25.427 1.00 59.16 110 THR A O 1
ATOM 847 N N . THR A 1 111 ? -53.538 14.048 27.248 1.00 55.56 111 THR A N 1
ATOM 848 C CA . THR A 1 111 ? -54.356 13.218 28.156 1.00 55.56 111 THR A CA 1
ATOM 849 C C . THR A 1 111 ? -55.096 14.012 29.240 1.00 55.56 111 THR A C 1
ATOM 851 O O . THR A 1 111 ? -55.645 13.393 30.148 1.00 55.56 111 THR A O 1
ATOM 854 N N . ASP A 1 112 ? -55.148 15.340 29.117 1.00 44.88 112 ASP A N 1
ATOM 855 C CA . ASP A 1 112 ? -56.083 16.230 29.829 1.00 44.88 112 ASP A CA 1
ATOM 856 C C . ASP A 1 112 ? -57.162 16.733 28.853 1.00 44.88 112 ASP A C 1
ATOM 858 O O . ASP A 1 112 ? -58.321 16.927 29.288 1.00 44.88 112 ASP A O 1
#

InterPro domains:
  IPR004835 Chitin synthase [PTHR22914] (5-104)

Sequence (112 aa):
MCQVIFAAMISTVYGLVMVAVIVAIAINIAHDGLLSPIAIFLMMIVGEFVIAALLHPSEIQCLMHCLMYYITVPSMYLLLMIYSICNLDNITWGTREVQIKKTQAVTICTTD

Secondary structure (DSSP, 8-state):
-HHHHHHHHHHHHHHHHHHHHHHHHHHHHHHH-TTSHHHHHHHHHHHHHHHHHHH-GGGGGGGGGHHHHHHHHHHHHHHHHHHHHHHHH-THHHHHHHHHHHHHHHHHTT--